Protein AF-A0A256ZYW9-F1 (afdb_monomer_lite)

Struc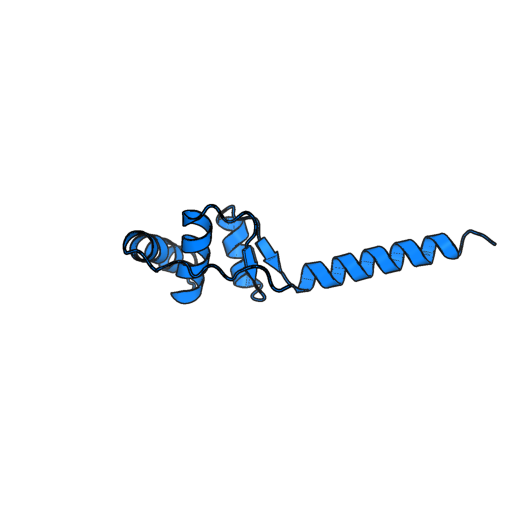ture (mmCIF, N/CA/C/O backbone):
data_AF-A0A256ZYW9-F1
#
_entry.id   AF-A0A256ZYW9-F1
#
loop_
_atom_site.group_PDB
_atom_site.id
_atom_site.type_symbol
_atom_site.label_atom_id
_atom_site.label_alt_id
_atom_site.label_comp_id
_atom_site.label_asym_id
_atom_site.label_entity_id
_atom_site.label_seq_id
_atom_site.pdbx_PDB_ins_code
_atom_site.Cartn_x
_atom_site.Cartn_y
_atom_site.Cartn_z
_atom_site.occupancy
_atom_site.B_iso_or_equiv
_atom_site.auth_seq_id
_atom_site.auth_comp_id
_atom_site.auth_asym_id
_atom_site.auth_atom_id
_atom_site.pdbx_PDB_model_num
ATOM 1 N N . LYS A 1 1 ? -0.250 -26.430 7.115 1.00 41.91 1 LYS A N 1
ATOM 2 C CA . LYS A 1 1 ? -1.544 -25.727 7.299 1.00 41.91 1 LYS A CA 1
ATOM 3 C C . LYS A 1 1 ? -1.450 -24.378 6.591 1.00 41.91 1 LYS A C 1
ATOM 5 O O . LYS A 1 1 ? -0.773 -23.506 7.116 1.00 41.91 1 LYS A O 1
ATOM 10 N N . LEU A 1 2 ? -2.041 -24.219 5.401 1.00 50.72 2 LEU A N 1
ATOM 11 C CA . LEU A 1 2 ? -2.262 -22.881 4.839 1.00 50.72 2 LEU A CA 1
ATOM 12 C C . LEU A 1 2 ? -3.345 -22.231 5.706 1.00 50.72 2 LEU A C 1
ATOM 14 O O . LEU A 1 2 ? -4.476 -22.712 5.737 1.00 50.72 2 LEU A O 1
ATOM 18 N N . GLY A 1 3 ? -2.954 -21.235 6.502 1.00 54.75 3 GLY A N 1
ATOM 19 C CA . GLY A 1 3 ? -3.885 -20.420 7.277 1.00 54.75 3 GLY A CA 1
ATOM 20 C C . GLY A 1 3 ? -4.925 -19.794 6.348 1.00 54.75 3 GLY A C 1
ATOM 21 O O . GLY A 1 3 ? -4.620 -19.482 5.200 1.00 54.75 3 GLY A O 1
ATOM 22 N N . GLN A 1 4 ? -6.158 -19.697 6.836 1.00 72.19 4 GLN A N 1
ATOM 23 C CA . GLN A 1 4 ? -7.348 -19.290 6.091 1.00 72.19 4 GLN A CA 1
ATOM 24 C C . GLN A 1 4 ? -7.099 -18.035 5.238 1.00 72.19 4 GLN A C 1
ATOM 26 O O . GLN A 1 4 ? -6.736 -16.981 5.758 1.00 72.19 4 GLN A O 1
ATOM 31 N N . LEU A 1 5 ? -7.311 -18.153 3.924 1.00 82.00 5 LEU A N 1
ATOM 32 C CA . LEU A 1 5 ? -7.360 -17.009 3.021 1.00 82.00 5 LEU A CA 1
ATOM 33 C C . LEU A 1 5 ? -8.647 -16.230 3.306 1.00 82.00 5 LEU A C 1
ATOM 35 O O . LEU A 1 5 ? -9.743 -16.762 3.141 1.00 82.00 5 LEU A O 1
ATOM 39 N N . ILE A 1 6 ? -8.511 -14.974 3.722 1.00 83.19 6 ILE A N 1
ATOM 40 C CA . ILE A 1 6 ? -9.648 -14.072 3.903 1.00 83.19 6 ILE A CA 1
ATOM 41 C C . ILE A 1 6 ? -9.812 -13.266 2.618 1.00 83.19 6 ILE A C 1
ATOM 43 O O . ILE A 1 6 ? -8.945 -12.472 2.256 1.00 83.19 6 ILE A O 1
ATOM 47 N N . VAL A 1 7 ? -10.936 -13.467 1.933 1.00 89.69 7 VAL A N 1
ATOM 48 C CA . VAL A 1 7 ? -11.319 -12.645 0.782 1.00 89.69 7 VAL A CA 1
ATOM 49 C C . VAL A 1 7 ? -11.953 -11.360 1.303 1.00 89.69 7 VAL A C 1
ATOM 51 O O . VAL A 1 7 ? -12.965 -11.399 2.003 1.00 89.69 7 VAL A O 1
ATOM 54 N N . VAL A 1 8 ? -11.362 -10.215 0.965 1.00 91.94 8 VAL A N 1
ATOM 55 C CA . VAL A 1 8 ? -11.913 -8.906 1.331 1.00 91.94 8 VAL A CA 1
ATOM 56 C C . VAL A 1 8 ? -12.858 -8.440 0.219 1.00 91.94 8 VAL A C 1
ATOM 58 O O . VAL A 1 8 ? -12.400 -8.237 -0.905 1.00 91.94 8 VAL A O 1
ATOM 61 N N . PRO A 1 9 ? -14.164 -8.259 0.488 1.00 92.75 9 PRO A N 1
ATOM 62 C CA . PRO A 1 9 ? -15.101 -7.796 -0.526 1.00 92.75 9 PRO A CA 1
ATOM 63 C C . PRO A 1 9 ? -14.824 -6.337 -0.900 1.00 92.75 9 PRO A C 1
ATOM 65 O O . PRO A 1 9 ? -14.596 -5.486 -0.033 1.00 92.75 9 PRO A O 1
ATOM 68 N N . LEU A 1 10 ? -14.892 -6.037 -2.196 1.00 94.38 10 LEU A N 1
ATOM 69 C CA . LEU A 1 10 ? -14.680 -4.690 -2.708 1.00 94.38 10 LEU A CA 1
ATOM 70 C C . LEU A 1 10 ? -15.875 -3.796 -2.352 1.00 94.38 10 LEU A C 1
ATOM 72 O O . LEU A 1 10 ? -16.980 -3.962 -2.861 1.00 94.38 10 LEU A O 1
ATOM 76 N N . LYS A 1 11 ? -15.652 -2.836 -1.453 1.00 94.94 11 LYS A N 1
ATOM 77 C CA . LYS A 1 11 ? -16.665 -1.855 -1.037 1.00 94.94 11 LYS A CA 1
ATOM 78 C C . LYS A 1 11 ? -16.543 -0.589 -1.876 1.00 94.94 11 LYS A C 1
ATOM 80 O O . LYS A 1 11 ? -15.435 -0.154 -2.175 1.00 94.94 11 LYS A O 1
ATOM 85 N N . THR A 1 12 ? -17.654 0.104 -2.121 1.00 97.00 12 THR A N 1
ATOM 86 C CA . THR A 1 12 ? -17.667 1.390 -2.845 1.00 97.00 12 THR A CA 1
ATOM 87 C C . THR A 1 12 ? -16.702 2.421 -2.251 1.00 97.00 12 THR A C 1
ATOM 89 O O . THR A 1 12 ? -16.116 3.211 -2.983 1.00 97.00 12 THR A O 1
ATOM 92 N N . LYS A 1 13 ? -16.490 2.403 -0.926 1.00 96.00 13 LYS A N 1
ATOM 93 C CA . LYS A 1 13 ? -15.494 3.258 -0.262 1.00 96.00 13 LYS A CA 1
ATOM 94 C C . LYS A 1 13 ? -14.062 2.967 -0.736 1.00 96.00 13 LYS A C 1
ATOM 96 O O . LYS A 1 13 ? -13.341 3.912 -1.026 1.00 96.00 13 LYS A O 1
ATOM 101 N N . ILE A 1 14 ? -13.689 1.691 -0.873 1.00 97.31 14 ILE A N 1
ATOM 102 C CA . ILE A 1 14 ? -12.369 1.269 -1.373 1.00 97.31 14 ILE A CA 1
ATOM 103 C C . ILE A 1 14 ? -12.181 1.747 -2.817 1.00 97.31 14 ILE A C 1
ATOM 105 O O . ILE A 1 14 ? -11.146 2.320 -3.128 1.00 97.31 14 ILE A O 1
ATOM 109 N N . ILE A 1 15 ? -13.205 1.598 -3.664 1.00 97.06 15 ILE A N 1
ATOM 110 C CA . ILE A 1 15 ? -13.166 2.047 -5.069 1.00 97.06 15 ILE A CA 1
ATOM 111 C C . ILE A 1 15 ? -12.999 3.572 -5.161 1.00 97.06 15 ILE A C 1
ATOM 113 O O . ILE A 1 15 ? -12.187 4.087 -5.922 1.00 97.06 15 ILE A O 1
ATOM 117 N N . LYS A 1 16 ? -13.760 4.335 -4.369 1.00 97.44 16 LYS A N 1
ATOM 118 C CA . LYS A 1 16 ? -13.652 5.803 -4.368 1.00 97.44 16 LYS A CA 1
ATOM 119 C C . LYS A 1 16 ? -12.288 6.283 -3.870 1.00 97.44 16 LYS A C 1
ATOM 121 O O . LYS A 1 16 ? -11.775 7.286 -4.353 1.00 97.44 16 LYS A O 1
ATOM 126 N N . GLU A 1 17 ? -11.711 5.600 -2.888 1.00 97.31 17 GLU A N 1
ATOM 127 C CA . GLU A 1 17 ? -10.401 5.952 -2.342 1.00 97.31 17 GLU A CA 1
ATOM 128 C C . GLU A 1 17 ? -9.246 5.509 -3.252 1.00 97.31 17 GLU A C 1
ATOM 130 O O . GLU A 1 17 ? -8.246 6.223 -3.326 1.00 97.31 17 GLU A O 1
ATOM 135 N N . SER A 1 1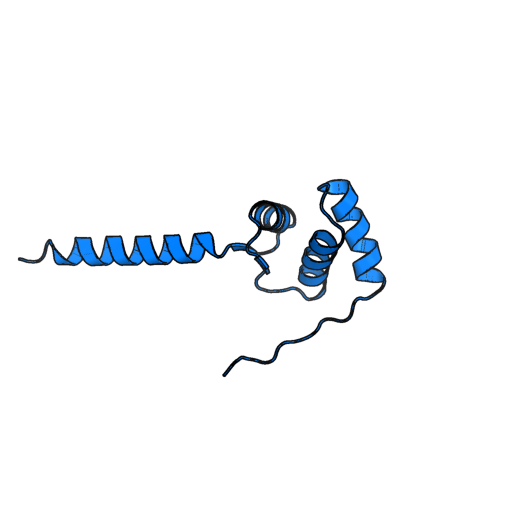8 ? -9.382 4.403 -3.998 1.00 98.12 18 SER A N 1
ATOM 136 C CA . SER A 1 18 ? -8.366 3.961 -4.962 1.00 98.12 18 SER A CA 1
ATOM 137 C C . SER A 1 18 ? -8.185 4.946 -6.116 1.00 98.12 18 SER A C 1
ATOM 139 O O . SER A 1 18 ? -7.047 5.161 -6.524 1.00 98.12 18 SER A O 1
ATOM 141 N N . TRP A 1 19 ? -9.240 5.636 -6.567 1.00 98.00 19 TRP A N 1
ATOM 142 C CA . TRP A 1 19 ? -9.123 6.690 -7.590 1.00 98.00 19 TRP A CA 1
ATOM 143 C C . TRP A 1 19 ? -8.087 7.764 -7.238 1.00 98.00 19 TRP A C 1
ATOM 145 O O . TRP A 1 19 ? -7.274 8.137 -8.080 1.00 98.00 19 TRP A O 1
ATOM 155 N N . LYS A 1 20 ? -8.022 8.178 -5.967 1.00 97.19 20 LYS A N 1
ATOM 156 C CA . LYS A 1 20 ? -7.023 9.156 -5.502 1.00 97.19 20 LYS A CA 1
ATOM 157 C C . LYS A 1 20 ? -5.589 8.641 -5.647 1.00 97.19 20 LYS A C 1
ATOM 159 O O . LYS A 1 20 ? -4.677 9.430 -5.867 1.00 97.19 20 LYS A O 1
ATOM 164 N N . LEU A 1 21 ? -5.370 7.334 -5.490 1.00 98.12 21 LEU A N 1
ATOM 165 C CA . LEU A 1 21 ? -4.046 6.725 -5.645 1.00 98.12 21 LEU A CA 1
ATOM 166 C C . LEU A 1 21 ? -3.657 6.560 -7.114 1.00 98.12 21 LEU A C 1
ATOM 168 O O . LEU A 1 21 ? -2.486 6.751 -7.436 1.00 98.12 21 LEU A O 1
ATOM 172 N N . ILE A 1 22 ? -4.624 6.254 -7.986 1.00 98.38 22 ILE A N 1
ATOM 173 C CA . ILE A 1 22 ? -4.417 6.201 -9.441 1.00 98.38 22 ILE A CA 1
ATOM 174 C C . ILE A 1 22 ? -3.910 7.560 -9.930 1.00 98.38 22 ILE A C 1
ATOM 176 O O . ILE A 1 22 ? -2.869 7.628 -10.579 1.00 98.38 22 ILE A O 1
ATOM 180 N N . GLU A 1 23 ? -4.591 8.643 -9.554 1.00 98.00 23 GLU A N 1
ATOM 181 C CA . GLU A 1 23 ? -4.211 10.004 -9.946 1.00 98.00 23 GLU A CA 1
ATOM 182 C C . GLU A 1 23 ? -2.870 10.434 -9.341 1.00 98.00 23 GLU A C 1
ATOM 184 O O . GLU A 1 23 ? -2.024 10.983 -10.041 1.00 98.00 23 GLU A O 1
ATOM 189 N N . LYS A 1 24 ? -2.653 10.163 -8.047 1.00 98.25 24 LYS A N 1
ATOM 190 C CA . LYS A 1 24 ? -1.457 10.608 -7.317 1.00 98.25 24 LYS A C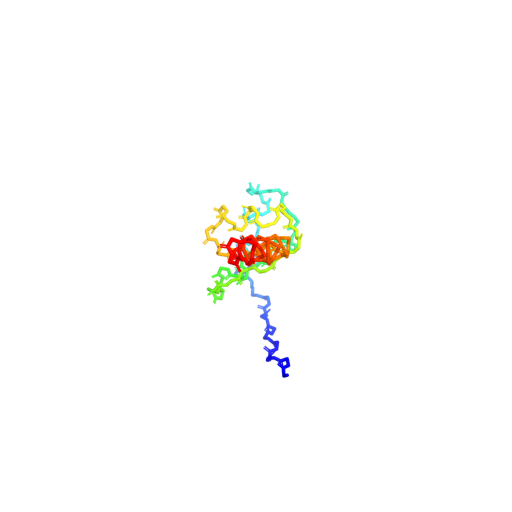A 1
ATOM 191 C C . LYS A 1 24 ? -0.176 9.887 -7.736 1.00 98.25 24 LYS A C 1
ATOM 193 O O . LYS A 1 24 ? 0.888 10.500 -7.744 1.00 98.25 24 LYS A O 1
ATOM 198 N N . HIS A 1 25 ? -0.250 8.581 -7.992 1.00 98.00 25 HIS A N 1
ATOM 199 C CA . HIS A 1 25 ? 0.934 7.736 -8.204 1.00 98.00 25 HIS A CA 1
ATOM 200 C C . HIS A 1 25 ? 1.040 7.161 -9.616 1.00 98.00 25 HIS A C 1
ATOM 202 O O . HIS A 1 25 ? 2.029 6.488 -9.914 1.00 98.00 25 HIS A O 1
ATOM 208 N N . HIS A 1 26 ? 0.050 7.414 -10.478 1.00 97.25 26 HIS A N 1
ATOM 209 C CA . HIS A 1 26 ? -0.012 6.894 -11.847 1.00 97.25 26 HIS A CA 1
ATOM 210 C C . HIS A 1 26 ? 0.203 5.371 -11.885 1.00 97.25 26 HIS A C 1
ATOM 212 O O . HIS A 1 26 ? 1.110 4.848 -12.546 1.00 97.25 26 HIS A O 1
ATOM 218 N N . ILE A 1 27 ? -0.610 4.669 -11.094 1.00 97.75 27 ILE A N 1
ATOM 219 C CA . ILE A 1 27 ? -0.649 3.205 -10.995 1.00 97.75 27 ILE A CA 1
ATOM 220 C C . ILE A 1 27 ? -1.945 2.658 -11.574 1.00 97.75 27 ILE A C 1
ATOM 222 O O . ILE A 1 27 ? -2.927 3.388 -11.712 1.00 97.75 27 ILE A O 1
ATOM 226 N N . CYS A 1 28 ? -1.946 1.370 -11.912 1.00 97.88 28 CYS A N 1
ATOM 227 C CA . CYS A 1 28 ? -3.146 0.724 -12.420 1.00 97.88 28 CYS A CA 1
ATOM 228 C C . CYS A 1 28 ? -4.231 0.613 -11.335 1.00 97.88 28 CYS A C 1
ATOM 230 O O . CYS A 1 28 ? -3.971 0.731 -10.134 1.00 97.88 28 CYS A O 1
ATOM 232 N N . GLU A 1 29 ? -5.463 0.356 -11.769 1.00 97.81 29 GLU A N 1
ATOM 233 C CA . GLU A 1 29 ? -6.605 0.207 -10.867 1.00 97.81 29 GLU A CA 1
ATOM 234 C C . GLU A 1 29 ? -6.395 -0.918 -9.841 1.00 97.81 29 GLU A C 1
ATOM 236 O O . GLU A 1 29 ? -6.671 -0.725 -8.656 1.00 97.81 29 GLU A O 1
ATOM 241 N N . ALA A 1 30 ? -5.846 -2.061 -10.265 1.00 97.06 30 ALA A N 1
ATOM 242 C CA . ALA A 1 30 ? -5.602 -3.205 -9.389 1.00 97.06 30 ALA A CA 1
ATOM 243 C C . ALA A 1 30 ? -4.618 -2.868 -8.255 1.00 97.06 30 ALA A C 1
ATOM 245 O O . ALA A 1 30 ? -4.911 -3.131 -7.088 1.00 97.06 30 ALA A O 1
ATOM 246 N N . ASP A 1 31 ? -3.506 -2.208 -8.577 1.00 98.12 31 ASP A N 1
ATOM 247 C CA . ASP A 1 31 ? -2.500 -1.755 -7.610 1.00 98.12 31 ASP A CA 1
ATOM 248 C C . ASP A 1 31 ? -3.091 -0.783 -6.586 1.00 98.12 31 ASP A C 1
ATOM 250 O O . ASP A 1 31 ? -2.874 -0.905 -5.375 1.00 98.12 31 ASP A O 1
ATOM 254 N N . ALA A 1 32 ? -3.880 0.178 -7.073 1.00 98.50 32 ALA A N 1
ATOM 255 C CA . ALA A 1 32 ? -4.545 1.157 -6.231 1.00 98.50 32 ALA A CA 1
ATOM 256 C C . ALA A 1 32 ? -5.561 0.492 -5.292 1.00 98.50 32 ALA A C 1
ATOM 258 O O . ALA A 1 32 ? -5.590 0.799 -4.099 1.00 98.50 32 ALA A O 1
ATOM 259 N N . ILE A 1 33 ? -6.366 -0.449 -5.796 1.00 98.31 33 ILE A N 1
ATOM 260 C CA . ILE A 1 33 ? -7.304 -1.230 -4.978 1.00 98.31 33 ILE A CA 1
ATOM 261 C C . ILE A 1 33 ? -6.548 -2.058 -3.937 1.00 98.31 33 ILE A C 1
ATOM 263 O O . ILE A 1 33 ? -6.984 -2.114 -2.785 1.00 98.31 33 ILE A O 1
ATOM 267 N N . GLN A 1 34 ? -5.414 -2.663 -4.296 1.00 97.31 34 GLN A N 1
ATOM 268 C CA . GLN A 1 34 ? -4.618 -3.479 -3.381 1.00 97.31 34 GLN A CA 1
ATOM 269 C C . GLN A 1 34 ? -4.109 -2.643 -2.197 1.00 97.31 34 GLN A C 1
ATOM 271 O O . GLN A 1 34 ? -4.305 -3.025 -1.039 1.00 97.31 34 GLN A O 1
ATOM 276 N N . ILE A 1 35 ? -3.527 -1.469 -2.469 1.00 98.19 35 ILE A N 1
ATOM 277 C CA . ILE A 1 35 ? -3.053 -0.531 -1.438 1.00 98.19 35 ILE A CA 1
ATOM 278 C C . ILE A 1 35 ? -4.222 -0.031 -0.584 1.00 98.19 35 ILE A C 1
ATOM 280 O O . ILE A 1 35 ? -4.162 -0.096 0.645 1.00 98.19 35 ILE A O 1
ATOM 284 N N . THR A 1 36 ? -5.306 0.444 -1.201 1.00 98.12 36 THR A N 1
ATOM 285 C CA . THR A 1 36 ? -6.458 0.979 -0.459 1.00 98.12 36 THR A CA 1
ATOM 286 C C . THR A 1 36 ? -7.111 -0.084 0.418 1.00 98.12 36 THR A C 1
ATOM 288 O O . THR A 1 36 ? -7.467 0.196 1.562 1.00 98.12 36 THR A O 1
ATOM 291 N N . THR A 1 37 ? -7.222 -1.321 -0.069 1.00 97.50 37 THR A N 1
ATOM 292 C CA . THR A 1 37 ? -7.752 -2.445 0.712 1.00 97.50 37 THR A CA 1
ATOM 293 C C . THR A 1 37 ? -6.878 -2.723 1.929 1.00 97.50 37 THR A C 1
ATOM 295 O O . THR A 1 37 ? -7.406 -2.852 3.033 1.00 97.50 37 THR A O 1
ATOM 298 N N . ALA A 1 38 ? -5.552 -2.738 1.761 1.00 96.88 38 ALA A N 1
ATOM 299 C CA . ALA A 1 38 ? -4.614 -2.927 2.863 1.00 96.88 38 ALA A CA 1
ATOM 300 C C . ALA A 1 38 ? -4.743 -1.832 3.936 1.00 96.88 38 ALA A C 1
ATOM 302 O O . ALA A 1 38 ? -4.748 -2.148 5.125 1.00 96.88 38 ALA A O 1
ATOM 303 N N . LYS A 1 39 ? -4.943 -0.567 3.537 1.00 96.50 39 LYS A N 1
ATOM 304 C CA . LYS A 1 39 ? -5.251 0.531 4.475 1.00 96.50 39 LYS A CA 1
ATOM 305 C C . LYS A 1 39 ? -6.597 0.313 5.165 1.00 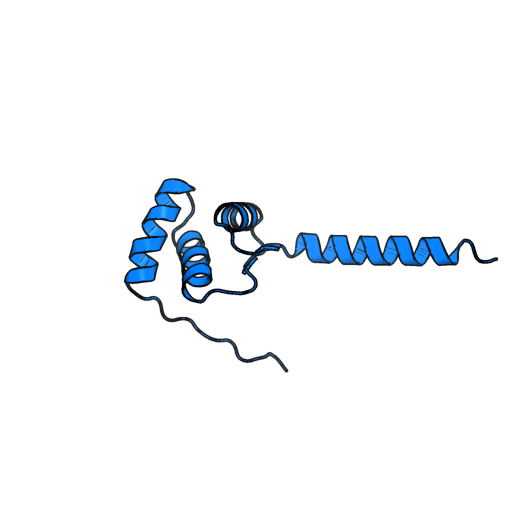96.50 39 LYS A C 1
ATOM 307 O O . LYS A 1 39 ? -6.691 0.464 6.376 1.00 96.50 39 LYS A O 1
ATOM 312 N N . HIS A 1 40 ? -7.632 -0.074 4.417 1.00 95.94 40 HIS A N 1
ATOM 313 C CA . HIS A 1 40 ? -8.992 -0.242 4.937 1.00 95.94 40 HIS A CA 1
ATOM 314 C C . HIS A 1 40 ? -9.090 -1.312 6.029 1.00 95.94 40 HIS A C 1
ATOM 316 O O . HIS A 1 40 ? -9.830 -1.135 6.995 1.00 95.94 40 HIS A O 1
ATOM 322 N N . ILE A 1 41 ? -8.357 -2.417 5.877 1.00 94.62 41 ILE A N 1
ATOM 323 C CA . ILE A 1 41 ? -8.348 -3.515 6.854 1.00 94.62 41 ILE A CA 1
ATOM 324 C C . ILE A 1 41 ? -7.251 -3.370 7.914 1.00 94.62 41 ILE A C 1
ATOM 326 O O . ILE A 1 41 ? -7.109 -4.259 8.748 1.00 94.62 41 ILE A O 1
ATOM 330 N N . ASN A 1 42 ? -6.471 -2.282 7.880 1.00 94.75 42 ASN A N 1
ATOM 331 C CA . ASN A 1 42 ? -5.276 -2.092 8.705 1.00 94.75 42 ASN A CA 1
ATOM 332 C C . ASN A 1 42 ? -4.325 -3.299 8.633 1.00 94.75 42 ASN A C 1
ATOM 334 O O . ASN A 1 42 ? -3.920 -3.855 9.655 1.00 94.75 42 ASN A O 1
ATOM 338 N N . ALA A 1 43 ? -4.003 -3.734 7.412 1.00 94.38 43 ALA A N 1
ATOM 339 C CA . ALA A 1 43 ? -3.113 -4.865 7.195 1.00 94.38 43 ALA A CA 1
ATOM 340 C C . ALA A 1 43 ? -1.764 -4.618 7.888 1.00 94.38 43 ALA A C 1
ATOM 342 O O . ALA A 1 43 ? -1.122 -3.589 7.679 1.00 94.38 43 ALA A O 1
ATOM 343 N N . THR A 1 44 ? -1.312 -5.581 8.691 1.00 94.50 44 THR A N 1
ATOM 344 C CA . THR A 1 44 ? -0.030 -5.491 9.408 1.00 94.50 44 THR A CA 1
ATOM 345 C C . THR A 1 44 ? 1.174 -5.599 8.472 1.00 94.50 44 THR A C 1
ATOM 347 O O . THR A 1 44 ? 2.266 -5.134 8.806 1.00 94.50 44 THR A O 1
ATOM 350 N N . GLN A 1 45 ? 0.981 -6.204 7.297 1.00 94.69 45 GLN A N 1
ATOM 351 C CA . GLN A 1 45 ? 1.999 -6.371 6.271 1.00 94.69 45 GLN A CA 1
ATOM 352 C C . GLN A 1 45 ? 1.373 -6.389 4.870 1.00 94.69 45 GLN A C 1
ATOM 354 O O . GLN A 1 45 ? 0.335 -7.012 4.649 1.00 94.69 45 GLN A O 1
ATOM 359 N N . PHE A 1 46 ? 2.042 -5.745 3.915 1.00 95.81 46 PHE A N 1
ATOM 360 C CA . PHE A 1 46 ? 1.698 -5.733 2.496 1.00 95.81 46 PHE A CA 1
ATOM 361 C C . PHE A 1 46 ? 2.776 -6.450 1.682 1.00 95.81 46 PHE A C 1
ATOM 363 O O . PHE A 1 46 ? 3.878 -5.927 1.485 1.00 95.81 46 PHE A O 1
ATOM 370 N N . LEU A 1 47 ? 2.467 -7.656 1.215 1.00 94.31 47 LEU A N 1
ATOM 371 C CA . LEU A 1 47 ? 3.374 -8.452 0.394 1.00 94.31 47 LEU A CA 1
ATOM 372 C C . LEU A 1 47 ? 3.134 -8.156 -1.087 1.00 94.31 47 LEU A C 1
ATOM 374 O O . LEU A 1 47 ? 2.008 -8.263 -1.568 1.00 94.31 47 LEU A O 1
ATOM 378 N N . THR A 1 48 ? 4.195 -7.828 -1.816 1.00 94.31 48 THR A N 1
ATOM 379 C CA . THR A 1 48 ? 4.144 -7.711 -3.277 1.00 94.31 48 THR A CA 1
ATOM 380 C C . THR A 1 48 ? 5.467 -8.141 -3.905 1.00 94.31 48 THR A C 1
ATOM 382 O O . THR A 1 48 ? 6.531 -7.986 -3.305 1.00 94.31 48 THR A O 1
ATOM 385 N N . GLY A 1 49 ? 5.402 -8.712 -5.108 1.00 93.19 49 GLY A N 1
ATOM 386 C CA . GLY A 1 49 ? 6.579 -8.949 -5.949 1.00 93.19 49 GLY A CA 1
ATOM 387 C C . GLY A 1 49 ? 6.949 -7.743 -6.817 1.00 93.19 49 GLY A C 1
ATOM 388 O O . GLY A 1 49 ? 8.046 -7.704 -7.367 1.00 93.19 49 GLY A O 1
ATOM 389 N N . ASP A 1 50 ? 6.055 -6.759 -6.931 1.00 94.56 50 ASP A N 1
ATOM 390 C CA . ASP A 1 50 ? 6.269 -5.553 -7.722 1.00 94.56 50 ASP A CA 1
ATOM 391 C C . ASP A 1 50 ? 7.031 -4.503 -6.898 1.00 94.56 50 ASP A C 1
ATOM 393 O O . ASP A 1 50 ? 6.560 -4.020 -5.862 1.00 94.56 50 ASP A O 1
ATOM 397 N N . LYS A 1 51 ? 8.231 -4.141 -7.368 1.00 94.81 51 LYS A N 1
ATOM 398 C CA . LYS A 1 51 ? 9.101 -3.160 -6.709 1.00 94.81 51 LYS A CA 1
ATOM 399 C C . LYS A 1 51 ? 8.487 -1.757 -6.685 1.00 94.81 51 LYS A C 1
ATOM 401 O O . LYS A 1 51 ? 8.563 -1.090 -5.655 1.00 94.81 51 LYS A O 1
ATOM 406 N N . LYS A 1 52 ? 7.866 -1.313 -7.781 1.00 96.12 52 LYS A N 1
ATOM 407 C CA . LYS A 1 52 ? 7.225 0.007 -7.856 1.00 96.12 52 LYS A CA 1
ATOM 408 C C . LYS A 1 52 ? 6.042 0.060 -6.889 1.00 96.12 52 LYS A C 1
ATOM 410 O O . LYS A 1 52 ? 5.880 1.044 -6.171 1.00 96.12 52 LYS A O 1
ATOM 415 N N . LEU A 1 53 ? 5.255 -1.014 -6.812 1.00 96.94 53 LEU A N 1
ATOM 416 C CA . LEU A 1 53 ? 4.129 -1.099 -5.885 1.00 96.94 53 LEU A CA 1
ATOM 417 C C . LEU A 1 53 ? 4.583 -1.099 -4.421 1.00 96.94 53 LEU A C 1
ATOM 419 O O . LEU A 1 53 ? 3.958 -0.444 -3.590 1.00 96.94 53 LEU A O 1
ATOM 423 N N . HIS A 1 54 ? 5.681 -1.793 -4.110 1.00 97.06 54 HIS A N 1
ATOM 424 C CA . HIS A 1 54 ? 6.302 -1.775 -2.783 1.00 97.06 54 HIS A CA 1
ATOM 425 C C . HIS A 1 54 ? 6.684 -0.350 -2.356 1.00 97.06 54 HIS A C 1
ATOM 427 O O . HIS A 1 54 ? 6.283 0.096 -1.283 1.00 97.06 54 HIS A O 1
ATOM 433 N N . GLU A 1 55 ? 7.393 0.388 -3.214 1.00 97.56 55 GLU A N 1
ATOM 434 C CA . GLU A 1 55 ? 7.811 1.769 -2.938 1.00 97.56 55 GLU A CA 1
ATOM 435 C C . GLU A 1 55 ? 6.612 2.706 -2.735 1.00 97.56 55 GLU A C 1
ATOM 437 O O . GLU A 1 55 ? 6.633 3.595 -1.882 1.00 97.56 55 GLU A O 1
ATOM 442 N N . ILE A 1 56 ? 5.537 2.513 -3.502 1.00 98.19 56 ILE A N 1
ATOM 443 C CA . ILE A 1 56 ? 4.308 3.300 -3.353 1.00 98.19 56 ILE A CA 1
ATOM 444 C C . ILE A 1 56 ? 3.582 2.943 -2.052 1.00 98.19 56 ILE A C 1
ATOM 446 O O . ILE A 1 56 ? 3.123 3.845 -1.352 1.00 98.19 56 ILE A O 1
ATOM 450 N N . ALA A 1 57 ? 3.517 1.662 -1.683 1.00 97.69 57 ALA A N 1
ATOM 451 C CA . ALA A 1 57 ? 2.953 1.235 -0.405 1.00 97.69 57 ALA A CA 1
ATOM 452 C C . ALA A 1 57 ? 3.716 1.855 0.783 1.00 97.69 57 ALA A C 1
ATOM 454 O O . ALA A 1 57 ? 3.082 2.360 1.712 1.00 97.69 57 ALA A O 1
ATOM 455 N N . GLU A 1 58 ? 5.052 1.915 0.723 1.00 97.19 58 GLU A N 1
ATOM 456 C CA . GLU A 1 58 ? 5.877 2.598 1.731 1.00 97.19 58 GLU A CA 1
ATOM 457 C C . GLU A 1 58 ? 5.598 4.115 1.773 1.00 97.19 58 GLU A C 1
ATOM 459 O O . GLU A 1 58 ? 5.409 4.673 2.857 1.00 97.19 58 GLU A O 1
ATOM 464 N N . LYS A 1 59 ? 5.464 4.787 0.616 1.00 97.94 59 LYS A N 1
ATOM 465 C CA . LYS A 1 59 ? 5.056 6.212 0.540 1.00 97.94 59 LYS A CA 1
ATOM 466 C C . LYS A 1 59 ? 3.670 6.463 1.140 1.00 97.94 59 LYS A C 1
ATOM 468 O O . LYS A 1 59 ? 3.420 7.527 1.707 1.00 97.94 59 LYS A O 1
ATOM 473 N N . GLU A 1 60 ? 2.773 5.486 1.039 1.00 97.69 60 GLU A N 1
ATOM 474 C CA . GLU A 1 60 ? 1.441 5.497 1.651 1.00 97.69 60 GLU A CA 1
ATOM 475 C C . GLU A 1 60 ? 1.433 5.036 3.120 1.00 97.69 60 GLU A C 1
ATOM 477 O O . GLU A 1 60 ? 0.357 4.907 3.714 1.00 97.69 60 GLU A O 1
ATOM 482 N N . LYS A 1 61 ? 2.621 4.867 3.722 1.00 97.00 61 LYS A N 1
ATOM 483 C CA . LYS A 1 61 ? 2.864 4.477 5.121 1.00 97.00 61 LYS A CA 1
ATOM 484 C C . LYS A 1 61 ? 2.339 3.083 5.478 1.00 97.00 61 LYS A C 1
ATOM 486 O O . LYS A 1 61 ? 1.961 2.835 6.621 1.00 97.00 61 LYS A O 1
ATOM 491 N N . ILE A 1 62 ? 2.319 2.172 4.510 1.00 96.94 62 ILE A N 1
ATOM 492 C CA . ILE A 1 62 ? 1.977 0.764 4.716 1.00 96.94 62 ILE A CA 1
ATOM 493 C C . ILE A 1 62 ? 3.271 -0.030 4.883 1.00 96.94 62 ILE A C 1
ATOM 495 O O . ILE A 1 62 ? 4.190 0.090 4.075 1.00 96.94 62 ILE A O 1
ATOM 499 N N . ASN A 1 63 ? 3.333 -0.877 5.912 1.00 96.81 63 ASN A N 1
ATOM 500 C CA . ASN A 1 63 ? 4.453 -1.791 6.117 1.00 96.81 63 ASN A CA 1
ATOM 501 C C . ASN A 1 63 ? 4.500 -2.826 4.984 1.00 96.81 63 ASN A C 1
ATOM 503 O O . ASN A 1 63 ? 3.712 -3.774 4.978 1.00 96.81 63 ASN A O 1
ATOM 507 N N . SER A 1 64 ? 5.394 -2.645 4.013 1.00 95.88 64 SER A N 1
ATOM 508 C CA . SER A 1 64 ? 5.475 -3.502 2.834 1.00 95.88 64 SER A CA 1
ATOM 509 C C . SER A 1 64 ? 6.745 -4.349 2.813 1.00 95.88 64 SER A C 1
ATOM 511 O O . SER A 1 64 ? 7.812 -3.944 3.260 1.00 95.88 64 SER A O 1
ATOM 513 N N . THR A 1 65 ? 6.640 -5.562 2.280 1.00 94.75 65 THR A N 1
ATOM 514 C CA . THR A 1 65 ? 7.775 -6.460 2.073 1.00 94.75 65 THR A CA 1
ATOM 515 C C . THR A 1 65 ? 7.768 -6.957 0.639 1.00 94.75 65 THR A C 1
ATOM 517 O O . THR A 1 65 ? 6.742 -7.405 0.134 1.00 94.75 65 THR A O 1
ATOM 520 N N . THR A 1 66 ? 8.936 -6.906 0.008 1.00 87.19 66 THR A N 1
ATOM 521 C CA . THR A 1 66 ? 9.195 -7.542 -1.284 1.00 87.19 66 THR A CA 1
ATOM 522 C C . THR A 1 66 ? 9.859 -8.901 -1.071 1.00 87.19 66 THR A C 1
ATOM 524 O O . THR A 1 66 ? 10.712 -9.066 -0.192 1.00 87.19 66 THR A O 1
ATOM 527 N N . SER A 1 67 ? 9.491 -9.882 -1.897 1.00 69.25 67 SER A N 1
ATOM 528 C CA . SER A 1 67 ? 10.102 -11.215 -1.901 1.00 69.25 67 SER A CA 1
ATOM 529 C C . SER A 1 67 ? 11.617 -11.187 -2.159 1.00 69.25 67 SER A C 1
ATOM 531 O O . SER A 1 67 ? 12.318 -12.082 -1.686 1.00 69.25 67 SER A O 1
ATOM 533 N N . THR A 1 68 ? 12.157 -10.149 -2.815 1.00 57.16 68 THR A N 1
ATOM 534 C CA . THR A 1 68 ? 13.611 -10.009 -3.025 1.00 57.16 68 THR A CA 1
ATOM 535 C C . THR A 1 68 ? 14.358 -9.697 -1.723 1.00 57.16 68 THR A C 1
ATOM 537 O O . THR A 1 68 ? 15.374 -10.330 -1.438 1.00 57.16 68 THR A O 1
ATOM 540 N N . LYS A 1 69 ? 13.802 -8.841 -0.849 1.00 54.03 69 LYS A N 1
ATOM 541 C CA . LYS A 1 69 ? 14.392 -8.522 0.471 1.00 54.03 69 LYS A CA 1
ATOM 542 C C . LYS A 1 69 ? 14.458 -9.745 1.398 1.00 54.03 69 LYS A C 1
ATOM 544 O O . LYS A 1 69 ? 15.367 -9.846 2.227 1.00 54.03 69 LYS A O 1
ATOM 549 N N . LYS A 1 70 ? 13.524 -10.702 1.272 1.00 54.19 70 LYS A N 1
ATOM 550 C CA . LYS A 1 70 ? 13.546 -11.938 2.078 1.00 54.19 70 LYS A CA 1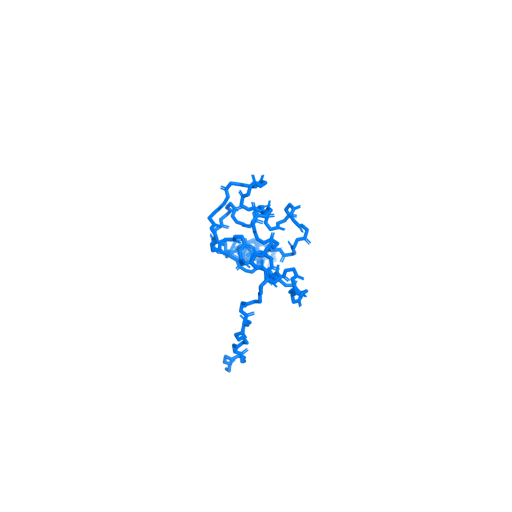
ATOM 551 C C . LYS A 1 70 ? 14.730 -12.834 1.706 1.00 54.19 70 LYS A C 1
ATOM 553 O O . LYS A 1 70 ? 15.369 -13.372 2.606 1.00 54.19 70 LYS A O 1
ATOM 558 N N . LEU A 1 71 ? 15.042 -12.956 0.415 1.00 51.53 71 LEU A N 1
ATOM 559 C CA . LEU A 1 71 ? 16.176 -13.753 -0.063 1.00 51.53 71 LEU A CA 1
ATOM 560 C C . LEU A 1 71 ? 17.511 -13.093 0.287 1.00 51.53 71 LEU A C 1
ATOM 562 O O . LEU A 1 71 ? 18.396 -13.777 0.784 1.00 51.53 71 LEU A O 1
ATOM 566 N N . GLU A 1 72 ? 17.629 -11.770 0.150 1.00 53.34 72 GLU A N 1
ATOM 567 C CA . GLU A 1 72 ? 18.827 -11.042 0.588 1.00 53.34 72 GLU A CA 1
ATOM 568 C C . GLU A 1 72 ? 19.060 -11.199 2.094 1.00 53.34 72 GLU A C 1
ATOM 570 O O . GLU A 1 72 ? 20.156 -11.555 2.509 1.00 53.34 72 GLU A O 1
ATOM 575 N N . THR A 1 73 ? 18.028 -11.044 2.931 1.00 53.59 73 THR A N 1
ATOM 576 C CA . THR A 1 73 ? 18.158 -11.215 4.391 1.00 53.59 73 THR A CA 1
ATOM 577 C C . THR A 1 73 ? 18.593 -12.636 4.774 1.00 53.59 73 THR A C 1
ATOM 579 O O . THR A 1 73 ? 19.374 -12.812 5.710 1.00 53.59 73 THR A O 1
ATOM 582 N N . ILE A 1 74 ? 18.102 -13.659 4.066 1.00 57.25 74 ILE A N 1
ATOM 583 C CA . ILE A 1 74 ? 18.523 -15.053 4.268 1.00 57.25 74 ILE A CA 1
ATOM 584 C C . ILE A 1 74 ? 19.983 -15.234 3.833 1.00 57.25 74 ILE A C 1
ATOM 586 O O . ILE A 1 74 ? 20.770 -15.795 4.596 1.00 57.25 74 ILE A O 1
ATOM 590 N N . SER A 1 75 ? 20.367 -14.699 2.672 1.00 54.06 75 SER A N 1
ATOM 591 C CA . SER A 1 75 ? 21.745 -14.737 2.174 1.00 54.06 75 SER A CA 1
ATOM 592 C C . SER A 1 75 ? 22.722 -14.028 3.115 1.00 54.06 75 SER A C 1
ATOM 594 O O . SER A 1 75 ? 23.763 -14.593 3.444 1.00 54.06 75 SER A O 1
ATOM 596 N N . TYR A 1 76 ? 22.377 -12.842 3.630 1.00 54.53 76 TYR A N 1
ATOM 597 C CA . TYR A 1 76 ? 23.205 -12.111 4.595 1.00 54.53 76 TYR A CA 1
ATOM 598 C C . TYR A 1 76 ? 23.356 -12.869 5.921 1.00 54.53 76 TYR A C 1
ATOM 600 O O . TYR A 1 76 ? 24.462 -12.943 6.449 1.00 54.53 76 TYR A O 1
ATOM 608 N N . LYS A 1 77 ? 22.286 -13.486 6.446 1.00 56.59 77 LYS A N 1
ATOM 609 C CA . LYS A 1 77 ? 22.359 -14.312 7.668 1.00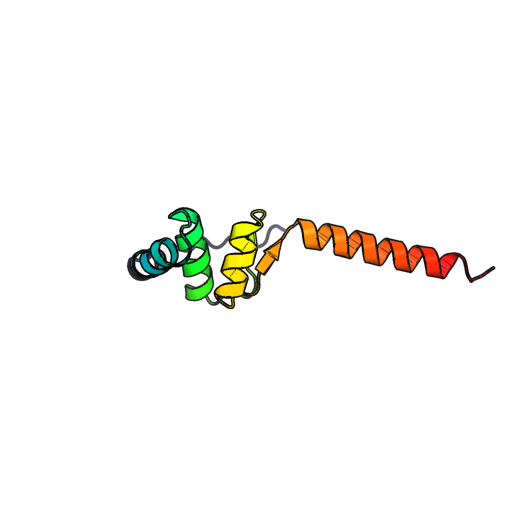 56.59 77 LYS A CA 1
ATOM 610 C C . LYS A 1 77 ? 23.209 -15.574 7.482 1.00 56.59 77 LYS A C 1
ATOM 612 O O . LYS A 1 77 ? 23.939 -15.953 8.393 1.00 56.59 77 LYS A O 1
ATOM 617 N N . HIS A 1 78 ? 23.146 -16.213 6.314 1.00 54.44 78 HIS A N 1
ATOM 618 C CA . HIS A 1 78 ? 24.018 -17.345 5.986 1.00 54.44 78 HIS A CA 1
ATOM 619 C C . HIS A 1 78 ? 25.486 -16.919 5.840 1.00 54.44 78 HIS A C 1
ATOM 621 O O . HIS A 1 78 ? 26.375 -17.594 6.357 1.00 54.44 78 HIS A O 1
ATOM 627 N N . ALA A 1 79 ? 25.750 -15.783 5.187 1.00 57.81 79 ALA A N 1
ATOM 628 C CA . ALA A 1 79 ? 27.103 -15.267 4.993 1.00 57.81 79 ALA A CA 1
ATOM 629 C C . ALA A 1 79 ? 27.792 -14.900 6.322 1.00 57.81 79 ALA A C 1
ATOM 631 O O . ALA A 1 79 ? 28.963 -15.220 6.521 1.00 57.81 79 ALA A O 1
ATOM 632 N N . THR A 1 80 ? 27.071 -14.286 7.267 1.00 59.19 80 THR A N 1
ATOM 633 C CA . THR A 1 80 ? 27.623 -13.957 8.593 1.00 59.19 80 THR A CA 1
ATOM 634 C C . THR A 1 80 ? 27.808 -15.190 9.476 1.00 59.19 80 THR A C 1
ATOM 636 O O . THR A 1 80 ? 28.805 -15.279 10.191 1.00 59.19 80 THR A O 1
ATOM 639 N N . SER A 1 81 ? 26.909 -16.176 9.390 1.00 57.62 81 SER A N 1
ATOM 640 C CA . SER A 1 81 ? 27.056 -17.450 10.104 1.00 57.62 81 SER A CA 1
ATOM 641 C C . SER A 1 81 ? 28.268 -18.254 9.620 1.00 57.62 81 SER A C 1
ATOM 643 O O . SER A 1 81 ? 28.951 -18.867 10.437 1.00 57.62 81 SER A O 1
ATOM 645 N N . ASN A 1 82 ? 28.566 -18.243 8.317 1.00 57.84 82 ASN A N 1
ATOM 646 C CA . ASN A 1 82 ? 29.726 -18.954 7.774 1.00 57.84 82 ASN A CA 1
ATOM 647 C C . ASN A 1 82 ? 31.057 -18.279 8.136 1.00 57.84 82 ASN A C 1
ATOM 649 O O . ASN A 1 82 ? 32.015 -18.983 8.437 1.00 57.84 82 ASN A O 1
ATOM 653 N N . ASN A 1 83 ? 31.119 -16.945 8.205 1.00 53.88 83 ASN A N 1
ATOM 654 C CA . ASN A 1 83 ? 32.342 -16.240 8.615 1.00 53.88 83 ASN A CA 1
ATOM 655 C C . ASN A 1 83 ? 32.678 -16.392 10.111 1.00 53.88 83 ASN A C 1
ATOM 657 O O . ASN A 1 83 ? 33.844 -16.288 10.482 1.00 53.88 83 ASN A O 1
ATOM 661 N N . LEU A 1 84 ? 31.702 -16.687 10.977 1.00 48.94 84 LEU A N 1
ATOM 662 C CA . LEU A 1 84 ? 31.956 -16.982 12.397 1.00 48.94 84 LEU A CA 1
ATOM 663 C C . LEU A 1 84 ? 32.517 -18.396 12.633 1.00 48.94 84 LEU A C 1
ATOM 665 O O . LEU A 1 84 ? 33.144 -18.633 13.665 1.00 48.94 84 LEU A O 1
ATOM 669 N N . ASN A 1 85 ? 32.331 -19.321 11.686 1.00 47.41 85 ASN A N 1
ATOM 670 C CA . ASN A 1 85 ? 32.865 -20.686 11.767 1.00 47.41 85 ASN A CA 1
ATOM 671 C C . ASN A 1 85 ? 34.314 -20.810 11.269 1.00 47.41 85 ASN A C 1
ATOM 673 O O . ASN A 1 85 ? 34.952 -21.821 11.535 1.00 47.41 85 ASN A O 1
ATOM 677 N N . VAL A 1 86 ? 34.855 -19.794 10.588 1.00 45.78 86 VAL A N 1
ATOM 678 C CA . VAL A 1 86 ? 36.245 -19.803 10.088 1.00 45.78 86 VAL A CA 1
ATOM 679 C C . VAL A 1 86 ? 37.241 -19.255 11.125 1.00 45.78 86 VAL A C 1
ATOM 681 O O . VAL A 1 86 ? 38.429 -19.527 11.034 1.00 45.78 86 VAL A O 1
ATOM 684 N N . ILE A 1 87 ? 36.777 -18.541 12.160 1.00 40.84 87 ILE A N 1
ATOM 685 C CA . ILE A 1 87 ? 37.640 -17.929 13.199 1.00 40.84 87 ILE A CA 1
ATOM 686 C C . ILE A 1 87 ? 37.760 -18.829 14.453 1.00 40.84 87 ILE A C 1
ATOM 688 O O . ILE A 1 87 ? 38.331 -18.442 15.468 1.00 40.84 87 ILE A O 1
ATOM 692 N N . ARG A 1 88 ? 37.230 -20.058 14.410 1.00 42.22 88 ARG A N 1
ATOM 693 C CA . ARG A 1 88 ? 37.374 -21.055 15.484 1.00 42.22 88 ARG A CA 1
ATOM 694 C C . ARG A 1 88 ? 38.135 -22.293 15.011 1.00 42.22 88 ARG A C 1
ATOM 696 O O . ARG A 1 88 ? 37.566 -23.374 15.046 1.00 42.22 88 ARG A O 1
ATOM 703 N N . HIS A 1 89 ? 39.389 -22.141 14.596 1.00 37.59 89 HIS A N 1
ATOM 704 C CA . HIS A 1 89 ? 40.373 -23.228 14.575 1.00 37.59 89 HIS A CA 1
ATOM 705 C C . HIS A 1 89 ? 41.779 -22.675 14.778 1.00 37.59 89 HIS A C 1
ATOM 707 O O . HIS A 1 89 ? 42.091 -21.639 14.152 1.00 37.59 89 HIS A O 1
#

Sequence (89 aa):
KLGQLIVVPLKTKIIKESWKLIEKHHICEADAIQITTAKHINATQFLTGDKKLHEIAEKEKINSTTSTKKLETISYKHATSNNLNVIRH

Radius of gyration: 18.12 Å; chains: 1; bounding box: 58×36×28 Å

Secondary structure (DSSP, 8-state):
--PPP-PPP--HHHHHHHHHHHHHH---HHHHHHHHHHHHTT-S-EEES-HHHHHHHHHTT--EEEHHHHHHHHHHHHHHHHHHHSS--

pLDDT: mean 82.94, std 20.18, range [37.59, 98.5]

Foldseek 3Di:
DPPDDDDDDDDPVLQVQLVVVCVVLVDDSVLSSLLSSCVVVVPQEAEDQDPSSQVSSVVVVHHYDHPVVVVVVVVVVVVVVVVVVVPPD